Protein AF-A0A316AIS1-F1 (afdb_monomer_lite)

Secondary structure (DSSP, 8-state):
------------PPPPHHHHTT-HHHHHHHHS--HHHHHHHHHHHHH-GGGHHHHHHHHHHHHHHHHHHTTSPPPHHHHHHHHHHHHHH--

Radius of gyration: 16.22 Å; chains: 1; bounding box: 28×35×59 Å

Organism: NCBI:txid1082580

pLDDT: mean 73.51, std 15.56, range [37.69, 90.62]

Sequence (91 aa):
MNGTRKANQMKAVPFTLTELIRHDKFIDWVLNPDTIQDRYWHDYQVQFPESTGLIASAREYVLLLAVDTGRHKPSAEQSSKMWEVVKGKMK

Structure (mmCIF, N/CA/C/O backbone):
data_AF-A0A316AIS1-F1
#
_entry.id   AF-A0A316AIS1-F1
#
loop_
_atom_site.group_PDB
_atom_site.id
_atom_site.type_symbol
_atom_site.label_atom_id
_atom_site.label_alt_id
_atom_site.label_comp_id
_atom_site.label_asym_id
_atom_site.label_entity_id
_atom_site.label_seq_id
_atom_site.pdbx_PDB_ins_code
_atom_site.Cartn_x
_atom_site.Cartn_y
_atom_site.Cartn_z
_atom_site.occupancy
_atom_site.B_iso_or_equiv
_atom_site.auth_seq_id
_atom_site.auth_comp_id
_atom_site.auth_asym_id
_atom_site.auth_atom_id
_atom_site.pdbx_PDB_model_num
ATOM 1 N N . MET A 1 1 ? 3.221 -17.631 -45.604 1.00 37.69 1 MET A N 1
ATOM 2 C CA . MET A 1 1 ? 4.115 -16.489 -45.314 1.00 37.69 1 MET A CA 1
ATOM 3 C C . MET A 1 1 ? 3.547 -15.722 -44.135 1.00 37.69 1 MET A C 1
ATOM 5 O O . MET A 1 1 ? 2.339 -15.551 -44.056 1.00 37.69 1 MET A O 1
ATOM 9 N N . ASN A 1 2 ? 4.426 -15.396 -43.192 1.00 40.28 2 ASN A N 1
ATOM 10 C CA . ASN A 1 2 ? 4.144 -14.917 -41.843 1.00 40.28 2 ASN A CA 1
ATOM 11 C C . ASN A 1 2 ? 3.474 -13.538 -41.811 1.00 40.28 2 ASN A C 1
ATOM 13 O O . ASN A 1 2 ? 3.945 -12.605 -42.451 1.00 40.28 2 ASN A O 1
ATOM 17 N N . GLY A 1 3 ? 2.438 -13.414 -40.983 1.00 38.81 3 GLY A N 1
ATOM 18 C CA . GLY A 1 3 ? 1.853 -12.152 -40.537 1.00 38.81 3 GLY A CA 1
ATOM 19 C C . GLY A 1 3 ? 1.751 -12.182 -39.020 1.00 38.81 3 GLY A C 1
ATOM 20 O O . GLY A 1 3 ? 0.727 -12.544 -38.455 1.00 38.81 3 GLY A O 1
ATOM 21 N N . THR A 1 4 ? 2.887 -11.916 -38.395 1.00 45.56 4 THR A N 1
ATOM 22 C CA . THR A 1 4 ? 3.206 -11.873 -36.970 1.00 45.56 4 THR A CA 1
ATOM 23 C C . THR A 1 4 ? 2.053 -11.403 -36.080 1.00 45.56 4 THR A C 1
ATOM 25 O O . THR A 1 4 ? 1.450 -10.356 -36.313 1.00 45.56 4 THR A O 1
ATOM 28 N N . ARG A 1 5 ? 1.799 -12.177 -35.014 1.00 45.12 5 ARG A N 1
ATOM 29 C CA . ARG A 1 5 ? 0.954 -11.824 -33.867 1.00 45.12 5 ARG A CA 1
ATOM 30 C C . ARG A 1 5 ? 1.246 -10.373 -33.478 1.00 45.12 5 ARG A C 1
ATOM 32 O O . ARG A 1 5 ? 2.344 -10.085 -33.003 1.00 45.12 5 ARG A O 1
ATOM 39 N N . LYS A 1 6 ? 0.285 -9.465 -33.669 1.00 44.94 6 LYS A N 1
ATOM 40 C CA . LYS A 1 6 ? 0.320 -8.166 -32.995 1.00 44.94 6 LYS A CA 1
ATOM 41 C C . LYS A 1 6 ? 0.174 -8.464 -31.510 1.00 44.94 6 LYS A C 1
ATOM 43 O O . LYS A 1 6 ? -0.934 -8.614 -31.008 1.00 44.94 6 LYS A O 1
ATOM 48 N N . ALA A 1 7 ? 1.313 -8.642 -30.842 1.00 44.72 7 ALA A N 1
ATOM 49 C CA . ALA A 1 7 ? 1.417 -8.537 -29.404 1.00 44.72 7 ALA A CA 1
ATOM 50 C C . ALA A 1 7 ? 0.813 -7.180 -29.053 1.00 44.72 7 ALA A C 1
ATOM 52 O O . ALA A 1 7 ? 1.389 -6.130 -29.336 1.00 44.72 7 ALA A O 1
ATOM 53 N N . ASN A 1 8 ? -0.418 -7.236 -28.560 1.00 40.78 8 ASN A N 1
ATOM 54 C CA . ASN A 1 8 ? -1.140 -6.127 -27.989 1.00 40.78 8 ASN A CA 1
ATOM 55 C C . ASN A 1 8 ? -0.324 -5.675 -26.777 1.00 40.78 8 ASN A C 1
ATOM 57 O O . ASN A 1 8 ? -0.540 -6.147 -25.665 1.00 40.78 8 ASN A O 1
ATOM 61 N N . GLN A 1 9 ? 0.677 -4.824 -27.011 1.00 47.41 9 GLN A N 1
ATOM 62 C CA . GLN A 1 9 ? 1.266 -3.994 -25.977 1.00 47.41 9 GLN A CA 1
ATOM 63 C C . GLN A 1 9 ? 0.165 -3.026 -25.546 1.00 47.41 9 GLN A C 1
ATOM 65 O O . GLN A 1 9 ? 0.115 -1.874 -25.975 1.00 47.41 9 GLN A O 1
ATOM 70 N N . MET A 1 10 ? -0.771 -3.523 -24.734 1.00 43.59 10 MET A N 1
ATOM 71 C CA . MET A 1 10 ? -1.543 -2.665 -23.854 1.00 43.59 10 MET A CA 1
ATOM 72 C C . MET A 1 10 ? -0.477 -1.949 -23.044 1.00 43.59 10 MET A C 1
ATOM 74 O O . MET A 1 10 ? 0.225 -2.588 -22.264 1.00 43.59 10 MET A O 1
ATOM 78 N N . LYS A 1 11 ? -0.270 -0.660 -23.319 1.00 46.28 11 LYS A N 1
ATOM 79 C CA . LYS A 1 11 ? 0.522 0.201 -22.449 1.00 46.28 11 LYS A CA 1
ATOM 80 C C . LYS A 1 11 ? -0.072 0.006 -21.060 1.00 46.28 11 LYS A C 1
ATOM 82 O O . LYS A 1 11 ? -1.199 0.439 -20.835 1.00 46.28 11 LYS A O 1
ATOM 87 N N . ALA A 1 12 ? 0.598 -0.762 -20.206 1.00 58.12 12 ALA A N 1
ATOM 88 C CA . ALA A 1 12 ? 0.115 -1.008 -18.863 1.00 58.12 12 ALA A CA 1
ATOM 89 C C . ALA A 1 12 ? 0.133 0.357 -18.181 1.00 58.12 12 ALA A C 1
ATOM 91 O O . ALA A 1 12 ? 1.193 0.944 -17.977 1.00 58.12 12 ALA A O 1
ATOM 92 N N . VAL A 1 13 ? -1.053 0.927 -17.992 1.00 64.75 13 VAL A N 1
ATOM 93 C CA . VAL A 1 13 ? -1.201 2.190 -17.283 1.00 64.75 13 VAL A CA 1
ATOM 94 C C . VAL A 1 13 ? -0.778 1.895 -15.848 1.00 64.75 13 VAL A C 1
ATOM 96 O O . VAL A 1 13 ? -1.303 0.934 -15.275 1.00 64.75 13 VAL A O 1
ATOM 99 N N . PRO A 1 14 ? 0.190 2.635 -15.285 1.00 74.75 14 PRO A N 1
ATOM 100 C CA . PRO A 1 14 ? 0.587 2.399 -13.914 1.00 74.75 14 PRO A CA 1
ATOM 101 C C . PRO A 1 14 ? -0.620 2.624 -13.000 1.00 74.75 14 PRO A C 1
ATOM 103 O O . PRO A 1 14 ? -1.373 3.583 -13.181 1.00 74.75 14 PRO A O 1
ATOM 106 N N . PHE A 1 15 ? -0.805 1.729 -12.032 1.00 81.25 15 PHE A N 1
ATOM 107 C CA . PHE A 1 15 ? -1.844 1.852 -11.023 1.00 81.25 15 PHE A CA 1
ATOM 108 C C . PHE A 1 15 ? -1.771 3.215 -10.340 1.00 81.25 15 PHE A C 1
ATOM 110 O O . PHE A 1 15 ? -0.703 3.687 -9.942 1.00 81.25 15 PHE A O 1
ATOM 117 N N . THR A 1 16 ? -2.934 3.816 -10.142 1.00 84.62 16 THR A N 1
ATOM 118 C CA . THR A 1 16 ? -3.099 4.956 -9.249 1.00 84.62 16 THR A CA 1
ATOM 119 C C . THR A 1 16 ? -3.136 4.491 -7.793 1.00 84.62 16 THR A C 1
ATOM 121 O O . THR A 1 16 ? -3.437 3.338 -7.478 1.00 84.62 16 THR A O 1
ATOM 124 N N . LEU A 1 17 ? -2.884 5.417 -6.867 1.00 79.75 17 LEU A N 1
ATOM 125 C CA . LEU A 1 17 ? -2.920 5.133 -5.432 1.00 79.75 17 LEU A CA 1
ATOM 126 C C . LEU A 1 17 ? -4.302 4.612 -4.994 1.00 79.75 17 LEU A C 1
ATOM 128 O O . LEU A 1 17 ? -4.389 3.651 -4.236 1.00 79.75 17 LEU A O 1
ATOM 132 N N . THR A 1 18 ? -5.386 5.183 -5.532 1.00 78.19 18 THR A N 1
ATOM 133 C CA . THR A 1 18 ? -6.760 4.734 -5.253 1.00 78.19 18 THR A CA 1
ATOM 134 C C . THR A 1 18 ? -7.042 3.325 -5.774 1.00 78.19 18 THR A C 1
ATOM 136 O O . THR A 1 18 ? -7.795 2.588 -5.141 1.00 78.19 18 THR A O 1
ATOM 139 N N . GLU A 1 19 ? -6.453 2.933 -6.903 1.00 86.69 19 GLU A N 1
ATOM 140 C CA . GLU A 1 19 ? -6.591 1.569 -7.413 1.00 86.69 19 GLU A CA 1
ATOM 141 C C . GLU A 1 19 ? -5.845 0.578 -6.524 1.00 86.69 19 GLU A C 1
ATOM 143 O O . GLU A 1 19 ? -6.438 -0.425 -6.142 1.00 86.69 19 GLU A O 1
ATOM 148 N N . LEU A 1 20 ? -4.610 0.882 -6.105 1.00 86.88 20 LEU A N 1
ATOM 149 C CA . LEU A 1 20 ? -3.833 -0.002 -5.225 1.00 86.88 20 LEU A CA 1
ATOM 150 C C . LEU A 1 20 ? -4.525 -0.262 -3.886 1.00 86.88 20 LEU A C 1
ATOM 152 O O . LEU A 1 20 ? -4.682 -1.413 -3.487 1.00 86.8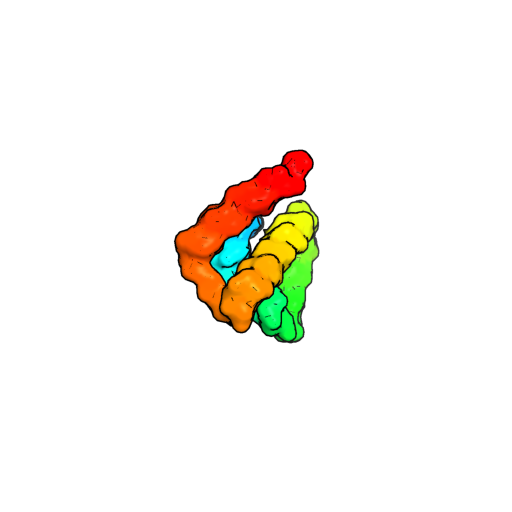8 20 LEU A O 1
ATOM 156 N N . ILE A 1 21 ? -5.004 0.784 -3.208 1.00 82.94 21 ILE A N 1
ATOM 157 C CA . ILE A 1 21 ? -5.643 0.645 -1.885 1.00 82.94 21 ILE A CA 1
ATOM 158 C C . ILE A 1 21 ? -7.013 -0.047 -1.941 1.00 82.94 21 ILE A C 1
ATOM 160 O O . ILE A 1 21 ? -7.586 -0.353 -0.899 1.00 82.94 21 ILE A O 1
ATOM 164 N N . ARG A 1 22 ? -7.558 -0.269 -3.143 1.00 82.31 22 ARG A N 1
ATOM 165 C CA . ARG A 1 22 ? -8.795 -1.030 -3.387 1.00 82.31 22 ARG A CA 1
ATOM 166 C C . ARG A 1 22 ? -8.526 -2.374 -4.060 1.00 82.31 22 ARG A C 1
ATOM 168 O O . ARG A 1 22 ? -9.468 -3.127 -4.284 1.00 82.31 22 ARG A O 1
ATOM 175 N N . HIS A 1 23 ? -7.276 -2.662 -4.411 1.00 86.69 23 HIS A N 1
ATOM 176 C CA . HIS A 1 23 ? -6.906 -3.862 -5.137 1.00 86.69 23 HIS A CA 1
ATOM 177 C C . HIS A 1 23 ? -6.694 -5.005 -4.152 1.00 86.69 23 HIS A C 1
ATOM 179 O O . HIS A 1 23 ? -5.720 -5.016 -3.406 1.00 86.69 23 HIS A O 1
ATOM 185 N N . ASP A 1 24 ? -7.582 -5.994 -4.180 1.00 85.06 24 ASP A N 1
ATOM 186 C CA . ASP A 1 24 ? -7.610 -7.082 -3.196 1.00 85.06 24 ASP A CA 1
ATOM 187 C C . ASP A 1 24 ? -6.269 -7.799 -3.063 1.00 85.06 24 ASP A C 1
ATOM 189 O O . ASP A 1 24 ? -5.764 -7.931 -1.956 1.00 85.06 24 ASP A O 1
ATOM 193 N N . LYS A 1 25 ? -5.611 -8.138 -4.180 1.00 85.94 25 LYS A N 1
ATOM 194 C CA . LYS A 1 25 ? -4.278 -8.758 -4.111 1.00 85.94 25 LYS A CA 1
ATOM 195 C C . LYS A 1 25 ? -3.207 -7.820 -3.566 1.00 85.94 25 LYS A C 1
ATOM 197 O O . LYS A 1 25 ? -2.259 -8.271 -2.948 1.00 85.94 25 LYS A O 1
ATOM 202 N N . PHE A 1 26 ? -3.330 -6.515 -3.808 1.00 89.31 26 PHE A N 1
ATOM 203 C CA . PHE A 1 26 ? -2.366 -5.576 -3.240 1.00 89.31 26 PHE A CA 1
ATOM 204 C C . PHE A 1 26 ? -2.556 -5.534 -1.728 1.00 89.31 26 PHE A C 1
ATOM 206 O O . PHE A 1 26 ? -1.598 -5.717 -0.993 1.00 89.31 26 PHE A O 1
ATOM 213 N N . ILE A 1 27 ? -3.799 -5.385 -1.269 1.00 87.12 27 ILE A N 1
ATOM 214 C CA . ILE A 1 27 ? -4.142 -5.396 0.152 1.00 87.12 27 ILE A CA 1
ATOM 215 C C . ILE A 1 27 ? -3.655 -6.692 0.809 1.00 87.12 27 ILE A C 1
ATOM 217 O O . ILE A 1 27 ? -2.928 -6.629 1.797 1.00 87.12 27 ILE A O 1
ATOM 221 N N . ASP A 1 28 ? -3.983 -7.849 0.234 1.00 87.31 28 ASP A N 1
ATOM 222 C CA . ASP A 1 28 ? -3.570 -9.153 0.754 1.00 87.31 28 ASP A CA 1
ATOM 223 C C . ASP A 1 28 ? -2.050 -9.280 0.820 1.00 87.31 28 ASP A C 1
ATOM 225 O O . ASP A 1 28 ? -1.530 -9.709 1.843 1.00 87.31 28 ASP A O 1
ATOM 229 N N . TRP A 1 29 ? -1.331 -8.842 -0.216 1.00 90.62 29 TRP A N 1
ATOM 230 C CA . TRP A 1 29 ? 0.129 -8.809 -0.212 1.00 90.62 29 TRP A CA 1
ATOM 231 C C . TRP A 1 29 ? 0.705 -7.911 0.884 1.00 90.62 29 TRP A C 1
ATOM 233 O O . TRP A 1 29 ? 1.686 -8.272 1.528 1.00 90.62 29 TRP A O 1
ATOM 243 N N . VAL A 1 30 ? 0.115 -6.737 1.118 1.00 89.81 30 VAL A N 1
ATOM 244 C CA . VAL A 1 30 ? 0.597 -5.835 2.170 1.00 89.81 30 VAL A CA 1
ATOM 245 C C . VAL A 1 30 ? 0.365 -6.427 3.559 1.00 89.81 30 VAL A C 1
ATOM 247 O O . VAL A 1 30 ? 1.223 -6.281 4.430 1.00 89.81 30 VAL A O 1
ATOM 250 N N . LEU A 1 31 ? -0.776 -7.084 3.775 1.00 86.31 31 LEU A N 1
ATOM 251 C CA . LEU A 1 31 ? -1.145 -7.650 5.075 1.00 86.31 31 LEU A CA 1
ATOM 252 C C . LEU A 1 31 ? -0.484 -9.002 5.352 1.00 86.31 31 LEU A C 1
ATOM 254 O O . LEU A 1 31 ? -0.131 -9.287 6.494 1.00 86.31 31 LEU A O 1
ATOM 258 N N . ASN A 1 32 ? -0.319 -9.818 4.317 1.00 85.44 32 ASN A N 1
ATOM 259 C CA . ASN A 1 32 ? 0.242 -11.161 4.358 1.00 85.44 32 ASN A CA 1
ATOM 260 C C . ASN A 1 32 ? 1.184 -11.342 3.157 1.00 85.44 32 ASN A C 1
ATOM 262 O O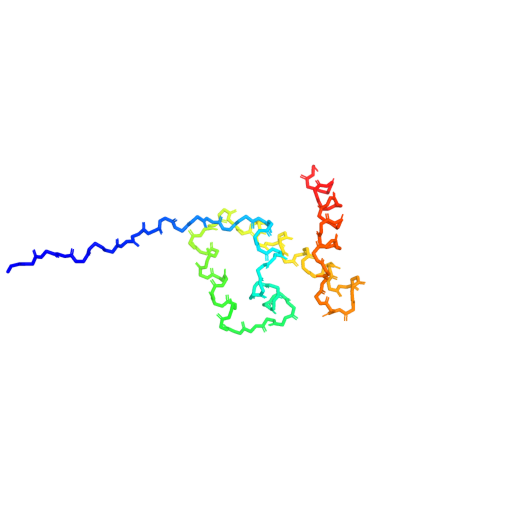 . ASN A 1 32 ? 0.805 -11.967 2.163 1.00 85.44 32 ASN A O 1
ATOM 266 N N . PRO A 1 33 ? 2.403 -10.781 3.214 1.00 83.88 33 PRO A N 1
ATOM 267 C CA . PRO A 1 33 ? 3.336 -10.868 2.104 1.00 83.88 33 PRO A CA 1
ATOM 268 C C . PRO A 1 33 ? 3.693 -12.325 1.815 1.00 83.88 33 PRO A C 1
ATOM 270 O O . PRO A 1 33 ? 4.104 -13.075 2.702 1.00 83.88 33 PRO A O 1
ATOM 273 N N . ASP A 1 34 ? 3.543 -12.711 0.551 1.00 86.12 34 ASP A N 1
ATOM 274 C CA . ASP A 1 34 ? 3.978 -13.997 0.028 1.00 86.12 34 ASP A CA 1
ATOM 275 C C . ASP A 1 34 ? 5.030 -13.800 -1.070 1.00 86.12 34 ASP A C 1
ATOM 277 O O . ASP A 1 34 ? 5.109 -12.754 -1.718 1.00 86.12 34 ASP A O 1
ATOM 281 N N . THR A 1 35 ? 5.847 -14.828 -1.290 1.00 83.94 35 THR A N 1
ATOM 282 C CA . THR A 1 35 ? 6.984 -14.782 -2.219 1.00 83.94 35 THR A CA 1
ATOM 283 C C . THR A 1 35 ? 6.585 -14.642 -3.690 1.00 83.94 35 THR A C 1
ATOM 285 O O . THR A 1 35 ? 7.399 -14.198 -4.503 1.00 83.94 35 THR A O 1
ATOM 288 N N . ILE A 1 36 ? 5.355 -15.009 -4.061 1.00 86.25 36 ILE A N 1
ATOM 289 C CA . ILE A 1 36 ? 4.843 -14.909 -5.433 1.00 86.25 36 ILE A CA 1
ATOM 290 C C . ILE A 1 36 ? 4.435 -13.461 -5.716 1.00 86.25 36 ILE A C 1
ATOM 292 O O . ILE A 1 36 ? 4.807 -12.893 -6.745 1.00 86.25 36 ILE A O 1
ATOM 296 N N . GLN A 1 37 ? 3.700 -12.852 -4.790 1.00 84.44 37 GLN A N 1
ATOM 297 C CA . GLN A 1 37 ? 3.239 -11.475 -4.880 1.00 84.44 37 GLN A CA 1
ATOM 298 C C . GLN A 1 37 ? 4.390 -10.487 -4.684 1.00 84.44 37 GLN A C 1
ATOM 300 O O . GLN A 1 37 ? 4.457 -9.509 -5.423 1.00 84.44 37 GLN A O 1
ATOM 305 N N . ASP A 1 38 ? 5.357 -10.782 -3.808 1.00 87.62 38 ASP A N 1
ATOM 306 C CA . ASP A 1 38 ? 6.594 -9.995 -3.692 1.00 87.62 38 ASP A CA 1
ATOM 307 C C . ASP A 1 38 ? 7.315 -9.887 -5.034 1.00 87.62 38 ASP A C 1
ATOM 309 O O . ASP A 1 38 ? 7.693 -8.792 -5.449 1.00 87.62 38 ASP A O 1
ATOM 313 N N . ARG A 1 39 ? 7.455 -11.008 -5.753 1.00 89.19 39 ARG A N 1
ATOM 314 C CA . ARG A 1 39 ? 8.083 -11.001 -7.077 1.00 89.19 39 ARG A CA 1
ATOM 315 C C . ARG A 1 39 ? 7.282 -10.163 -8.070 1.00 89.19 39 ARG A C 1
ATOM 317 O O . ARG A 1 39 ? 7.870 -9.357 -8.778 1.00 89.19 39 ARG A O 1
ATOM 324 N N . TYR A 1 40 ? 5.958 -10.303 -8.090 1.00 88.88 40 TYR A N 1
ATOM 325 C CA . TYR A 1 40 ? 5.101 -9.509 -8.973 1.00 88.88 40 TYR A CA 1
ATOM 326 C C . TYR A 1 40 ? 5.249 -7.999 -8.726 1.00 88.88 40 TYR A C 1
ATOM 328 O O . TYR A 1 40 ? 5.472 -7.235 -9.664 1.00 88.88 40 TYR A O 1
ATOM 336 N N . TRP A 1 41 ? 5.157 -7.559 -7.468 1.00 87.75 41 TRP A N 1
ATOM 337 C CA . TRP A 1 41 ? 5.257 -6.140 -7.121 1.00 87.75 41 TRP A CA 1
ATOM 338 C C . TRP A 1 41 ? 6.680 -5.600 -7.267 1.00 87.75 41 TRP A C 1
ATOM 340 O O . TRP A 1 41 ? 6.854 -4.417 -7.559 1.00 87.75 41 TRP A O 1
ATOM 350 N N . HIS A 1 42 ? 7.700 -6.443 -7.112 1.00 88.38 42 HIS A N 1
ATOM 351 C CA . HIS A 1 42 ? 9.077 -6.098 -7.448 1.00 88.38 42 HIS A CA 1
ATOM 352 C C . HIS A 1 42 ? 9.246 -5.895 -8.961 1.00 88.38 42 HIS A C 1
ATOM 354 O O . HIS A 1 42 ? 9.723 -4.847 -9.389 1.00 88.38 42 HIS A O 1
ATOM 360 N N . ASP A 1 43 ? 8.788 -6.841 -9.783 1.00 89.12 43 ASP A N 1
ATOM 361 C CA . ASP A 1 43 ? 8.871 -6.750 -11.245 1.00 89.12 43 ASP A CA 1
ATOM 362 C C . ASP A 1 43 ? 8.075 -5.555 -11.789 1.00 89.12 43 ASP A C 1
ATOM 364 O O . ASP A 1 43 ? 8.478 -4.926 -12.769 1.00 89.12 43 ASP A O 1
ATOM 368 N N . TYR A 1 44 ? 6.965 -5.207 -11.136 1.00 86.25 44 TYR A N 1
ATOM 369 C CA . TYR A 1 44 ? 6.199 -4.003 -11.437 1.00 86.25 44 TYR A CA 1
ATOM 370 C C . TYR A 1 44 ? 6.987 -2.721 -11.115 1.00 86.25 44 TYR A C 1
ATOM 372 O O . TYR A 1 44 ? 7.030 -1.815 -11.941 1.00 86.25 44 TYR A O 1
ATOM 380 N N . GLN A 1 45 ? 7.666 -2.648 -9.965 1.00 85.94 45 GLN A N 1
ATOM 381 C CA . GLN A 1 45 ? 8.513 -1.498 -9.609 1.00 85.94 45 GLN A CA 1
ATOM 382 C C . GLN A 1 45 ? 9.725 -1.352 -10.537 1.00 85.94 45 GLN A C 1
ATOM 384 O O . GLN A 1 45 ? 10.119 -0.234 -10.857 1.00 85.94 45 GLN A O 1
ATOM 389 N N . VAL A 1 46 ? 10.285 -2.464 -11.024 1.00 88.06 46 VAL A N 1
ATOM 390 C CA . VAL A 1 46 ? 11.353 -2.445 -12.038 1.00 88.06 46 VAL A CA 1
ATOM 391 C C . VAL A 1 46 ? 10.838 -1.908 -13.378 1.00 88.06 46 VAL A C 1
ATOM 393 O O . VAL A 1 46 ? 11.545 -1.160 -14.050 1.00 88.06 46 VAL A O 1
ATOM 396 N N . GLN A 1 47 ? 9.607 -2.258 -13.764 1.00 85.44 47 GLN A N 1
ATOM 397 C CA . GLN A 1 47 ? 8.974 -1.760 -14.992 1.00 85.44 47 GLN A CA 1
ATOM 398 C C . GLN A 1 47 ? 8.533 -0.293 -14.888 1.00 85.44 47 GLN A C 1
ATOM 400 O O . GLN A 1 47 ? 8.597 0.431 -15.878 1.00 85.44 47 GLN A O 1
ATOM 405 N N . PHE A 1 48 ? 8.117 0.147 -13.699 1.00 84.75 48 PHE A N 1
ATOM 406 C CA . PHE A 1 48 ? 7.609 1.491 -13.427 1.00 84.75 48 PHE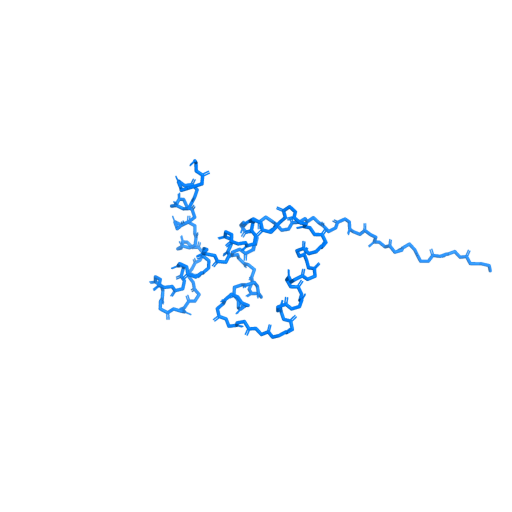 A CA 1
ATOM 407 C C . PHE A 1 48 ? 8.341 2.103 -12.224 1.00 84.75 48 PHE A C 1
ATOM 409 O O . PHE A 1 48 ? 7.761 2.202 -11.141 1.00 84.75 48 PHE A O 1
ATOM 416 N N . PRO A 1 49 ? 9.600 2.550 -12.369 1.00 84.62 49 PRO A N 1
ATOM 417 C CA . PRO A 1 49 ? 10.383 3.077 -11.246 1.00 84.62 49 PRO A CA 1
ATOM 418 C C . PRO A 1 49 ? 9.724 4.293 -10.575 1.00 84.62 49 PRO A C 1
ATOM 420 O O . PRO A 1 49 ? 9.786 4.441 -9.355 1.00 84.62 49 PRO A O 1
ATOM 423 N N . GLU A 1 50 ? 9.002 5.108 -11.348 1.00 81.94 50 GLU A N 1
ATOM 424 C CA . GLU A 1 50 ? 8.165 6.224 -10.878 1.00 81.94 50 GLU A CA 1
ATOM 425 C C . GLU A 1 50 ? 7.035 5.802 -9.922 1.00 81.94 50 GLU A C 1
ATOM 427 O O . GLU A 1 50 ? 6.590 6.592 -9.091 1.00 81.94 50 GLU A O 1
ATOM 432 N N . SER A 1 51 ? 6.603 4.540 -9.985 1.00 81.75 51 SER A N 1
ATOM 433 C CA . SER A 1 51 ? 5.559 3.991 -9.118 1.00 81.75 51 SER A CA 1
ATOM 434 C C . SER A 1 51 ? 6.079 3.509 -7.762 1.00 81.75 51 SER A C 1
ATOM 436 O O . SER A 1 51 ? 5.274 3.190 -6.891 1.00 81.75 51 SER A O 1
ATOM 438 N N . THR A 1 52 ? 7.398 3.502 -7.534 1.00 85.06 52 THR A N 1
ATOM 439 C CA . THR A 1 52 ? 8.002 3.046 -6.268 1.00 85.06 52 THR A CA 1
ATOM 440 C C . THR A 1 52 ? 7.486 3.854 -5.076 1.00 85.06 52 THR A C 1
ATOM 442 O O . THR A 1 52 ? 7.043 3.283 -4.080 1.00 85.06 52 THR A O 1
ATOM 445 N N . GLY A 1 53 ? 7.462 5.188 -5.197 1.00 83.94 53 GLY A N 1
ATOM 446 C CA . GLY A 1 53 ? 6.913 6.062 -4.154 1.00 83.94 53 GLY A CA 1
ATOM 447 C C . GLY A 1 53 ? 5.413 5.844 -3.945 1.00 83.94 53 GLY A C 1
ATOM 448 O O . GLY A 1 53 ? 4.939 5.802 -2.815 1.00 83.94 53 GLY A O 1
ATOM 449 N N . LEU A 1 54 ? 4.675 5.613 -5.032 1.00 86.62 54 LEU A N 1
ATOM 450 C CA . LEU A 1 54 ? 3.240 5.347 -4.994 1.00 86.62 54 LEU A CA 1
ATOM 451 C C . LEU A 1 54 ? 2.915 4.001 -4.324 1.00 86.62 54 LEU A C 1
ATOM 453 O O . LEU A 1 54 ? 1.996 3.939 -3.508 1.00 86.62 54 LEU A O 1
ATOM 457 N N . ILE A 1 55 ? 3.688 2.946 -4.599 1.00 88.06 55 ILE A N 1
ATOM 458 C CA . ILE A 1 55 ? 3.562 1.648 -3.926 1.00 88.06 55 ILE A CA 1
ATOM 459 C C . ILE A 1 55 ? 3.904 1.779 -2.446 1.00 88.06 55 ILE A C 1
ATOM 461 O O . ILE A 1 55 ? 3.159 1.258 -1.621 1.00 88.06 55 ILE A O 1
ATOM 465 N N . ALA A 1 56 ? 4.968 2.500 -2.089 1.00 87.94 56 ALA A N 1
ATOM 466 C CA . ALA A 1 56 ? 5.313 2.742 -0.691 1.00 87.94 56 ALA A CA 1
ATOM 467 C C . ALA A 1 56 ? 4.166 3.442 0.063 1.00 87.94 56 ALA A C 1
ATOM 469 O O . ALA A 1 56 ? 3.706 2.929 1.083 1.00 87.94 56 ALA A O 1
ATOM 470 N N . SER A 1 57 ? 3.619 4.532 -0.489 1.00 86.31 57 SER A N 1
ATOM 471 C CA . SER A 1 57 ? 2.471 5.233 0.104 1.00 86.31 57 SER A CA 1
ATOM 472 C C . SER A 1 57 ? 1.223 4.349 0.199 1.00 86.31 57 SER A C 1
ATOM 474 O O . SER A 1 57 ? 0.516 4.377 1.205 1.00 86.31 57 SER A O 1
ATOM 476 N N . ALA A 1 58 ? 0.950 3.528 -0.818 1.00 88.88 58 ALA A N 1
ATOM 477 C CA . ALA A 1 58 ? -0.171 2.592 -0.796 1.00 88.88 58 ALA A CA 1
ATOM 478 C C . ALA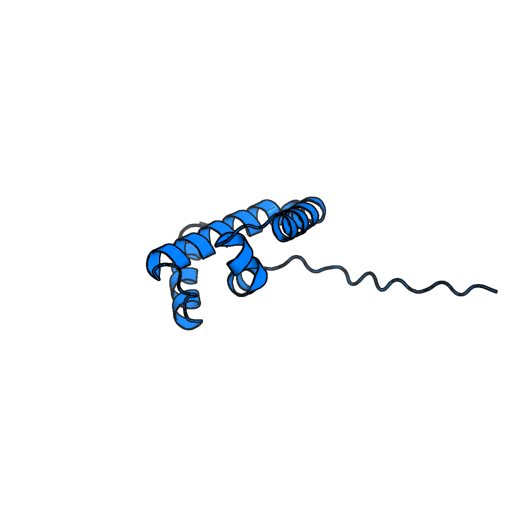 A 1 58 ? -0.001 1.512 0.285 1.00 88.88 58 ALA A C 1
ATOM 480 O O . ALA A 1 58 ? -0.972 1.159 0.956 1.00 88.88 58 ALA A O 1
ATOM 481 N N . ARG A 1 59 ? 1.225 1.007 0.490 1.00 90.44 59 ARG A N 1
ATOM 482 C CA . ARG A 1 59 ? 1.536 0.039 1.554 1.00 90.44 59 ARG A CA 1
ATOM 483 C C . ARG A 1 59 ? 1.309 0.638 2.932 1.00 90.44 59 ARG A C 1
ATOM 485 O O . ARG A 1 59 ? 0.612 0.035 3.743 1.00 90.44 59 ARG A O 1
ATOM 492 N N . GLU A 1 60 ? 1.854 1.825 3.185 1.00 87.19 60 GLU A N 1
ATOM 493 C CA . GLU A 1 60 ? 1.638 2.544 4.445 1.00 87.19 60 GLU A CA 1
ATOM 494 C C . GLU A 1 60 ? 0.150 2.757 4.717 1.00 87.19 60 GLU A C 1
ATOM 496 O O . GLU A 1 60 ? -0.315 2.546 5.837 1.00 87.19 60 GLU A O 1
ATOM 501 N N . TYR A 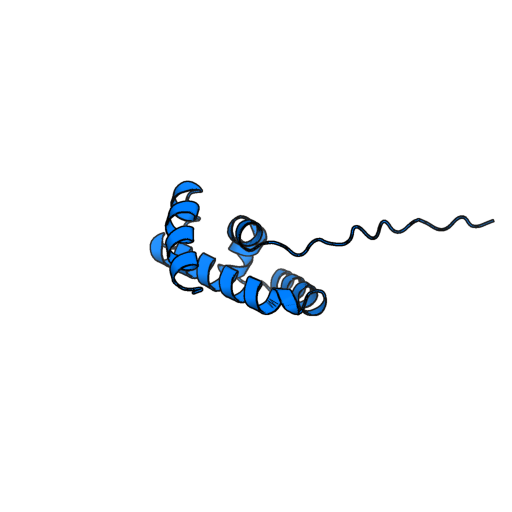1 61 ? -0.612 3.100 3.677 1.00 84.00 61 TYR A N 1
ATOM 502 C CA . TYR A 1 61 ? -2.049 3.286 3.788 1.00 84.00 61 TYR A CA 1
ATOM 503 C C . TYR A 1 61 ? -2.772 2.008 4.214 1.00 84.00 61 TYR A C 1
ATOM 505 O O . TYR A 1 61 ? -3.520 2.015 5.188 1.00 84.00 61 TYR A O 1
ATOM 513 N N . VAL A 1 62 ? -2.530 0.894 3.520 1.00 85.12 62 VAL A N 1
ATOM 514 C CA . VAL A 1 62 ? -3.156 -0.395 3.845 1.00 85.12 62 VAL A CA 1
ATOM 515 C C . VAL A 1 62 ? -2.769 -0.872 5.251 1.00 85.12 62 VAL A C 1
ATOM 517 O O . VAL A 1 62 ? -3.610 -1.417 5.966 1.00 85.12 62 VAL A O 1
ATOM 520 N N . LEU A 1 63 ? -1.531 -0.632 5.689 1.00 84.50 63 LEU A N 1
ATOM 521 C CA . LEU A 1 63 ? -1.106 -0.961 7.051 1.00 84.50 63 LEU A CA 1
ATOM 522 C C . LEU A 1 63 ? -1.820 -0.099 8.098 1.00 84.50 63 LEU A C 1
ATOM 524 O O . LEU A 1 63 ? -2.301 -0.638 9.092 1.00 84.50 63 LEU A O 1
ATOM 528 N N . LEU A 1 64 ? -1.948 1.212 7.868 1.00 82.06 64 LEU A N 1
ATOM 529 C CA . LEU A 1 64 ? -2.694 2.116 8.749 1.00 82.06 64 LEU A CA 1
ATOM 530 C C . LEU A 1 64 ? -4.164 1.686 8.869 1.00 82.06 64 LEU A C 1
ATOM 532 O O . LEU A 1 64 ? -4.696 1.578 9.972 1.00 82.06 64 LEU A O 1
ATOM 536 N N . LEU A 1 65 ? -4.782 1.370 7.730 1.00 76.69 65 LEU A N 1
ATOM 537 C CA . LEU A 1 65 ? -6.131 0.823 7.642 1.00 76.69 65 LEU A CA 1
ATOM 538 C C . LEU A 1 65 ? -6.291 -0.459 8.473 1.00 76.69 65 LEU A C 1
ATOM 540 O O . LEU A 1 65 ? -7.272 -0.609 9.199 1.00 76.69 65 LEU A O 1
ATOM 544 N N . ALA A 1 66 ? -5.342 -1.389 8.374 1.00 77.31 66 ALA A N 1
ATOM 545 C CA . ALA A 1 66 ? -5.391 -2.648 9.107 1.00 77.31 66 ALA A CA 1
ATOM 546 C C . ALA A 1 66 ? -5.156 -2.483 10.611 1.00 77.31 66 ALA A C 1
ATOM 548 O O . ALA A 1 66 ? -5.726 -3.239 11.396 1.00 77.31 66 ALA A O 1
ATOM 549 N N . VAL A 1 67 ? -4.352 -1.506 11.034 1.00 71.31 67 VAL A N 1
ATOM 550 C CA . VAL A 1 67 ? -4.178 -1.188 12.459 1.00 71.31 67 VAL A CA 1
ATOM 551 C C . VAL A 1 67 ? -5.484 -0.656 13.056 1.00 71.31 67 VAL A C 1
ATOM 553 O O . VAL A 1 67 ? -5.881 -1.119 14.122 1.00 71.31 67 VAL A O 1
ATOM 556 N N . ASP A 1 68 ? -6.186 0.237 12.353 1.00 66.56 68 ASP A N 1
ATOM 557 C CA . ASP A 1 68 ? -7.445 0.846 12.823 1.00 66.56 68 ASP A CA 1
ATOM 558 C C . ASP A 1 68 ? -8.620 -0.153 12.881 1.00 66.56 68 ASP A C 1
ATOM 560 O O . ASP A 1 68 ? -9.541 -0.025 13.684 1.00 66.56 68 ASP A O 1
ATOM 564 N N . THR A 1 69 ? -8.572 -1.201 12.057 1.00 64.50 69 THR A N 1
ATOM 565 C CA . THR A 1 69 ? -9.649 -2.198 11.902 1.00 64.50 69 THR A CA 1
ATOM 566 C C . THR A 1 69 ? -9.346 -3.555 12.544 1.00 64.50 69 THR A C 1
ATOM 568 O O . THR A 1 69 ? -10.158 -4.476 12.446 1.00 64.50 69 THR A O 1
ATOM 571 N N . GLY A 1 70 ? -8.183 -3.726 13.182 1.00 61.47 70 GLY A N 1
ATOM 572 C CA . GLY A 1 70 ? -7.777 -5.005 13.776 1.00 61.47 70 GLY A CA 1
ATOM 573 C C . GLY A 1 70 ? -7.483 -6.105 12.745 1.00 61.47 70 GLY A 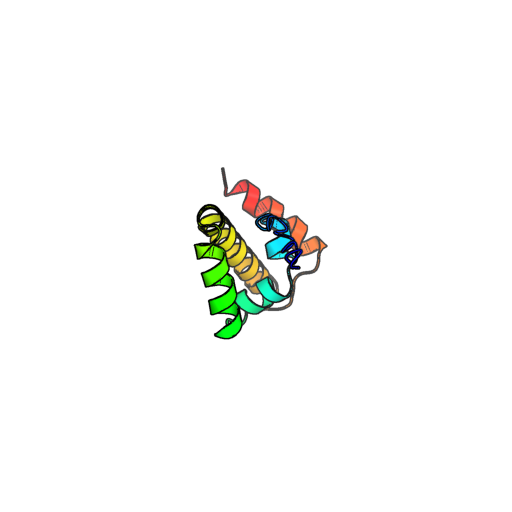C 1
ATOM 574 O O . GLY A 1 70 ? -7.760 -7.274 12.997 1.00 61.47 70 GLY A O 1
ATOM 575 N N . ARG A 1 71 ? -6.916 -5.739 11.587 1.00 59.94 71 ARG A N 1
ATOM 576 C CA . ARG A 1 71 ? -6.642 -6.588 10.407 1.00 59.94 71 ARG A CA 1
ATOM 577 C C . ARG A 1 71 ? -7.877 -7.038 9.622 1.00 59.94 71 ARG A C 1
ATOM 579 O O . ARG A 1 71 ? -7.748 -7.862 8.718 1.00 59.94 71 ARG A O 1
ATOM 586 N N . HIS A 1 72 ? -9.055 -6.490 9.912 1.00 57.69 72 HIS A N 1
ATOM 587 C CA . HIS A 1 72 ? -10.200 -6.627 9.017 1.00 57.69 72 HIS A CA 1
ATOM 588 C C . HIS A 1 72 ? -10.057 -5.694 7.813 1.00 57.69 72 HIS A C 1
ATOM 590 O O . HIS A 1 72 ? -9.560 -4.580 7.922 1.00 57.69 72 HIS A O 1
ATOM 596 N N . LYS A 1 73 ? -10.518 -6.123 6.637 1.00 55.53 73 LYS A N 1
ATOM 597 C CA . LYS A 1 73 ? -10.576 -5.233 5.474 1.00 55.53 73 LYS A CA 1
ATOM 598 C C . LYS A 1 73 ? -11.521 -4.061 5.798 1.00 55.53 73 LYS A C 1
ATOM 600 O O . LYS A 1 73 ? -12.681 -4.325 6.128 1.00 55.53 73 LYS A O 1
ATOM 605 N N . PRO A 1 74 ? -11.075 -2.795 5.717 1.00 60.25 74 PRO A N 1
ATOM 606 C CA . PRO A 1 74 ? -11.954 -1.660 5.965 1.00 60.25 74 PRO A CA 1
ATOM 607 C C . PRO A 1 74 ? -13.078 -1.623 4.938 1.00 60.25 74 PRO A C 1
ATOM 609 O O . PRO A 1 74 ? -12.894 -1.997 3.775 1.00 60.25 74 PRO A O 1
ATOM 612 N N . SER A 1 75 ? -14.238 -1.112 5.341 1.00 66.00 75 SER A N 1
ATOM 613 C CA . SER A 1 75 ? -15.308 -0.842 4.389 1.00 66.00 75 SER A CA 1
ATOM 614 C C . SER A 1 75 ? -14.872 0.223 3.373 1.00 66.00 75 SER A C 1
ATOM 616 O O . SER A 1 75 ? -13.942 1.009 3.603 1.00 66.00 75 SER A O 1
ATOM 618 N N . ALA A 1 76 ? -15.558 0.279 2.230 1.00 64.88 76 ALA A N 1
ATOM 619 C CA . ALA A 1 76 ? -15.289 1.291 1.210 1.00 64.88 76 ALA A CA 1
ATOM 620 C C . ALA A 1 76 ? -15.415 2.724 1.768 1.00 64.88 76 ALA A C 1
ATOM 622 O O . ALA A 1 76 ? -14.603 3.586 1.440 1.00 64.88 76 ALA A O 1
ATOM 623 N N . GLU A 1 77 ? -16.371 2.970 2.668 1.00 66.50 77 GLU A N 1
ATOM 624 C CA . GLU A 1 77 ? -16.561 4.278 3.310 1.00 66.50 77 GLU A CA 1
ATOM 625 C C . GLU A 1 77 ? -15.439 4.628 4.295 1.00 66.50 77 GLU A C 1
ATOM 627 O O . GLU A 1 77 ? -14.974 5.770 4.323 1.00 66.50 77 GLU A O 1
ATOM 632 N N . GLN A 1 78 ? -14.962 3.652 5.076 1.00 65.81 78 GLN A N 1
ATOM 633 C CA . GLN A 1 78 ? -13.816 3.838 5.975 1.00 65.81 78 GLN A CA 1
ATOM 634 C C . GLN A 1 78 ? -12.549 4.152 5.175 1.00 65.81 78 GLN A C 1
ATOM 636 O O . GLN A 1 78 ? -11.818 5.092 5.492 1.00 65.81 78 GLN A O 1
ATOM 641 N N . SER A 1 79 ? -12.355 3.423 4.076 1.00 62.56 79 SER A N 1
ATOM 642 C CA . SER A 1 79 ? -11.256 3.634 3.135 1.00 62.56 79 SER A CA 1
ATOM 643 C C . SER A 1 79 ? -11.303 5.019 2.483 1.00 62.56 79 SER A C 1
ATOM 645 O O . SER A 1 79 ? -10.255 5.588 2.208 1.00 62.56 79 SER A O 1
ATOM 647 N N . SER A 1 80 ? -12.484 5.603 2.255 1.00 65.94 80 SER A N 1
ATOM 648 C CA . SER A 1 80 ? -12.604 6.973 1.736 1.00 65.94 80 SER A CA 1
ATOM 649 C C . SER A 1 80 ? -12.334 8.052 2.787 1.00 65.94 80 SER A C 1
ATOM 651 O O . SER A 1 80 ? -11.739 9.073 2.457 1.00 65.94 80 SER A O 1
ATOM 653 N N . LYS A 1 81 ? -12.731 7.858 4.051 1.00 69.00 81 LYS A N 1
ATOM 654 C CA . LYS A 1 81 ? -12.469 8.851 5.113 1.00 69.00 81 LYS A CA 1
ATOM 655 C C . LYS A 1 81 ? -10.994 8.934 5.489 1.00 69.00 81 LYS A C 1
ATOM 657 O O . LYS A 1 81 ? -10.469 10.031 5.658 1.00 69.00 81 LYS A O 1
ATOM 662 N N . MET A 1 82 ? -10.314 7.795 5.588 1.00 67.06 82 MET A N 1
ATOM 663 C CA . MET A 1 82 ? -8.883 7.775 5.905 1.00 67.06 82 MET A CA 1
ATOM 664 C C . MET A 1 82 ? -8.022 8.321 4.750 1.00 67.06 82 MET A C 1
ATOM 666 O O . MET A 1 82 ? -6.936 8.848 4.987 1.00 67.06 82 MET A O 1
ATOM 670 N N . TRP A 1 83 ? -8.535 8.305 3.515 1.00 67.50 83 TRP A N 1
ATOM 671 C CA . TRP A 1 83 ? -7.847 8.818 2.328 1.00 67.50 83 TRP A CA 1
ATOM 672 C C . TRP A 1 83 ? -7.638 10.333 2.395 1.00 67.50 83 TRP A C 1
ATOM 674 O O . TRP A 1 83 ? -6.567 10.833 2.052 1.00 67.50 83 TRP A O 1
ATOM 684 N N . GLU A 1 84 ? -8.622 11.064 2.919 1.00 67.31 84 GLU A N 1
ATOM 685 C CA . GLU A 1 84 ? -8.512 12.512 3.131 1.00 67.31 84 GLU A CA 1
ATOM 686 C C . GLU A 1 84 ? -7.425 12.866 4.159 1.00 67.31 84 GLU A C 1
ATOM 688 O O . GLU A 1 84 ? -6.734 13.876 4.013 1.00 67.31 84 GLU A O 1
ATOM 693 N N . VAL A 1 85 ? -7.196 11.999 5.152 1.00 68.38 85 VAL A N 1
ATOM 694 C CA . VAL A 1 85 ? -6.136 12.187 6.157 1.00 68.38 85 VAL A CA 1
ATOM 695 C C . VAL A 1 85 ? -4.749 12.063 5.524 1.00 68.38 85 VAL A C 1
ATOM 697 O O . VAL A 1 85 ? -3.851 12.836 5.854 1.00 68.38 85 VAL A O 1
ATOM 700 N N . VAL A 1 86 ? -4.562 11.126 4.591 1.00 58.81 86 VAL A N 1
ATOM 701 C CA . VAL A 1 86 ? -3.270 10.930 3.917 1.00 58.81 86 VAL A CA 1
ATOM 702 C C . VAL A 1 86 ? -2.992 12.002 2.869 1.00 58.81 86 VAL A C 1
ATOM 704 O O . VAL A 1 86 ? -1.876 12.518 2.845 1.00 58.81 86 VAL A O 1
ATOM 707 N N . LYS A 1 87 ? -3.994 12.451 2.098 1.00 63.59 87 LYS A N 1
ATOM 708 C CA . LYS A 1 87 ? -3.832 13.631 1.224 1.00 63.59 87 LYS A CA 1
ATOM 709 C C . LYS A 1 87 ? -3.324 14.854 1.986 1.00 63.59 87 LYS A C 1
ATOM 711 O O . LYS A 1 87 ? -2.506 15.602 1.461 1.00 63.59 87 LYS A O 1
ATOM 716 N N . GLY A 1 88 ? -3.798 15.055 3.217 1.00 61.66 88 GLY A N 1
ATOM 717 C CA . GLY A 1 88 ? -3.352 16.154 4.073 1.00 61.66 88 GLY A CA 1
ATOM 718 C C . GLY A 1 88 ? -1.881 16.063 4.494 1.00 61.66 88 GLY A C 1
ATOM 719 O O . GLY A 1 88 ? -1.272 17.096 4.754 1.00 61.66 88 GLY A O 1
ATOM 720 N N . LYS A 1 89 ? -1.305 14.854 4.533 1.00 55.62 89 LYS A N 1
ATOM 721 C CA . LYS A 1 89 ? 0.095 14.601 4.915 1.00 55.62 89 LYS A CA 1
ATOM 722 C C . LYS A 1 89 ? 1.078 14.610 3.739 1.00 55.62 89 LYS A C 1
ATOM 724 O O . LYS A 1 89 ? 2.276 14.663 3.977 1.00 55.62 89 LYS A O 1
ATOM 729 N N . MET A 1 90 ? 0.589 14.562 2.499 1.00 58.06 90 MET A N 1
ATOM 730 C CA . MET A 1 90 ? 1.406 14.588 1.274 1.00 58.06 90 MET A CA 1
ATOM 731 C C . MET A 1 90 ? 1.650 16.014 0.730 1.00 58.06 90 MET A C 1
ATOM 733 O O . MET A 1 90 ? 1.981 16.164 -0.445 1.00 58.06 90 MET A O 1
ATOM 737 N N . LYS A 1 91 ? 1.438 17.053 1.549 1.00 46.12 91 LYS A N 1
ATOM 738 C CA . LYS A 1 91 ? 1.723 18.457 1.210 1.00 46.12 91 LYS A CA 1
ATOM 739 C C . LYS A 1 91 ? 3.126 18.875 1.620 1.00 46.12 91 LYS A C 1
ATOM 741 O O . LYS A 1 91 ? 3.558 18.453 2.713 1.00 46.12 91 LYS A O 1
#

Foldseek 3Di:
DDDDDPPPPPVPDDDALVCLLVPPLSLCCLLPNDPVVVVVVVVSCVVPVVCPVSSVLSSVLSVVCCVVVVNDSDDPVSSVVVVVVVVVVVD